Protein AF-A0A932BMA6-F1 (afdb_monomer)

Mean predicted aligned error: 12.8 Å

Solvent-accessible surface area (backbone atoms only — not comparable to full-atom values): 4484 Å² total; per-residue (Å²): 142,79,83,78,77,80,81,76,89,58,97,81,70,51,73,63,55,56,50,52,52,52,51,53,51,51,51,52,52,52,52,54,51,52,51,49,51,51,51,52,54,50,51,50,53,48,36,73,73,72,44,82,78,73,78,57,65,62,57,53,47,34,53,72,74,58,65,65,79,84,121

Secondary structure (DSSP, 8-state):
--GGGGS---SSS-HHHHHHHHHHHHHHHHHHHHHHHHHHHHHHHHHHHH-PPP-THHHHHHHHTTGGG--

Sequence (71 aa):
MLSDVRTLKQPDESMNAFIAAAVGREVRRRQALAAHQVIVALRDQVRQRTGVHPDATALIRALRDGHARDA

Structure (mmCIF, N/CA/C/O backbone):
data_AF-A0A932BMA6-F1
#
_entry.id   AF-A0A932BMA6-F1
#
loop_
_atom_site.group_PDB
_atom_site.id
_atom_site.type_symbol
_atom_site.label_atom_id
_atom_site.label_alt_id
_atom_site.label_comp_id
_atom_site.label_asym_id
_atom_site.label_entity_id
_atom_site.label_seq_id
_a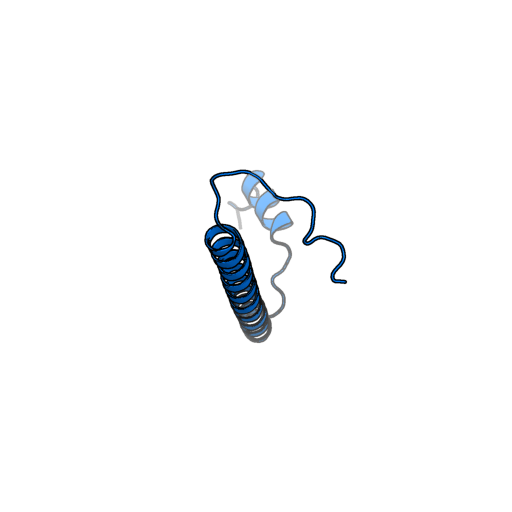tom_site.pdbx_PDB_ins_code
_atom_site.Cartn_x
_atom_site.Cartn_y
_atom_site.Cartn_z
_atom_site.occupancy
_atom_site.B_iso_or_equiv
_atom_site.auth_seq_id
_atom_site.auth_comp_id
_atom_site.auth_asym_id
_atom_site.auth_atom_id
_atom_site.pdbx_PDB_model_num
ATOM 1 N N . MET A 1 1 ? 17.137 -20.119 -19.492 1.00 41.28 1 MET A N 1
ATOM 2 C CA . MET A 1 1 ? 16.140 -19.366 -20.281 1.00 41.28 1 MET A CA 1
ATOM 3 C C . MET A 1 1 ? 16.836 -18.202 -20.981 1.00 41.28 1 MET A C 1
ATOM 5 O O . MET A 1 1 ? 16.965 -17.142 -20.390 1.00 41.28 1 MET A O 1
ATOM 9 N N . LEU A 1 2 ? 17.363 -18.421 -22.190 1.00 48.44 2 LEU A N 1
ATOM 10 C CA . LEU A 1 2 ? 17.997 -17.388 -23.037 1.00 48.44 2 LEU A CA 1
ATOM 11 C C . LEU A 1 2 ? 17.330 -17.305 -24.428 1.00 48.44 2 LEU A C 1
ATOM 13 O O . LEU A 1 2 ? 17.854 -16.674 -25.338 1.00 48.44 2 LEU A O 1
ATOM 17 N N . SER A 1 3 ? 16.179 -17.954 -24.608 1.00 48.06 3 SER A N 1
ATOM 18 C CA . SER A 1 3 ? 15.522 -18.132 -25.908 1.00 48.06 3 SER A CA 1
ATOM 19 C C . SER A 1 3 ? 14.719 -16.922 -26.392 1.00 48.06 3 SER A C 1
ATOM 21 O O . SER A 1 3 ? 14.402 -16.856 -27.574 1.00 48.06 3 SER A O 1
ATOM 23 N N . ASP A 1 4 ? 14.451 -15.936 -25.534 1.00 52.00 4 ASP A N 1
ATOM 24 C CA . ASP A 1 4 ? 13.480 -14.876 -25.854 1.00 52.00 4 ASP A CA 1
ATOM 25 C C . ASP A 1 4 ? 14.138 -13.561 -26.305 1.00 52.00 4 ASP A C 1
ATOM 27 O O . ASP A 1 4 ? 13.470 -12.553 -26.513 1.00 52.00 4 ASP A O 1
ATOM 31 N N . VAL A 1 5 ? 15.460 -13.550 -26.507 1.00 56.09 5 VAL A N 1
ATOM 32 C CA . VAL A 1 5 ? 16.207 -12.337 -26.899 1.00 56.09 5 VAL A CA 1
ATOM 33 C C . VAL A 1 5 ? 16.056 -12.015 -28.398 1.00 56.09 5 VAL A C 1
ATOM 35 O O . VAL A 1 5 ? 16.437 -10.936 -28.846 1.00 56.09 5 VAL A O 1
ATOM 38 N N . ARG A 1 6 ? 15.484 -12.915 -29.211 1.00 50.91 6 ARG A N 1
ATOM 39 C CA . ARG A 1 6 ? 15.564 -12.800 -30.679 1.00 50.91 6 ARG A CA 1
ATOM 40 C C . ARG A 1 6 ? 14.417 -12.052 -31.372 1.00 50.91 6 ARG A C 1
ATOM 42 O O . ARG A 1 6 ? 14.519 -11.834 -32.576 1.00 50.91 6 ARG A O 1
ATOM 49 N N . THR A 1 7 ? 13.377 -11.600 -30.667 1.00 50.72 7 THR A N 1
ATOM 50 C CA . THR A 1 7 ? 12.139 -11.137 -31.341 1.00 50.72 7 THR A CA 1
ATOM 51 C C . THR A 1 7 ? 11.695 -9.714 -30.995 1.00 50.72 7 THR A C 1
ATOM 53 O O . THR A 1 7 ? 10.510 -9.408 -31.047 1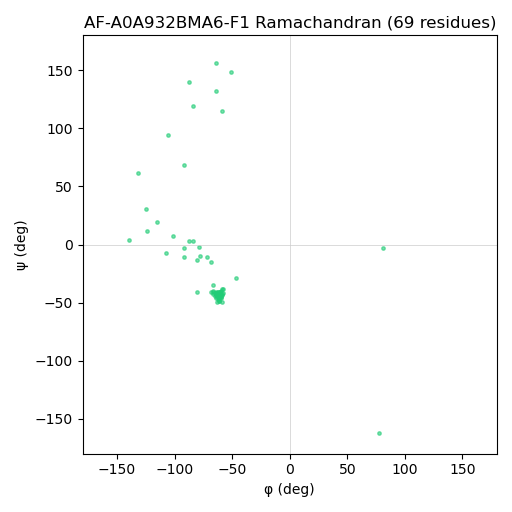.00 50.72 7 THR A O 1
ATOM 56 N N . LEU A 1 8 ? 12.621 -8.805 -30.685 1.00 51.12 8 LEU A N 1
ATOM 57 C CA . LEU A 1 8 ? 1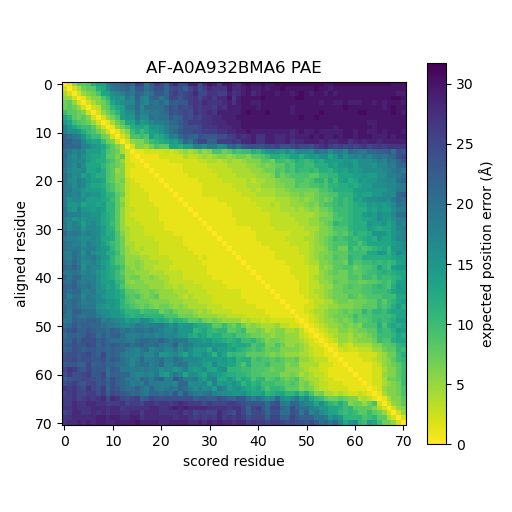2.307 -7.376 -30.533 1.00 51.12 8 LEU A CA 1
ATOM 58 C C . LEU A 1 8 ? 13.306 -6.515 -31.307 1.00 51.12 8 LEU A C 1
ATOM 60 O O . LEU A 1 8 ? 14.045 -5.712 -30.751 1.00 51.12 8 LEU A O 1
ATOM 64 N N . LYS A 1 9 ? 13.334 -6.697 -32.629 1.00 44.88 9 LYS A N 1
ATOM 65 C CA . LYS A 1 9 ? 13.949 -5.735 -33.547 1.00 44.88 9 LYS A CA 1
ATOM 66 C C . LYS A 1 9 ? 12.863 -4.750 -34.002 1.00 44.88 9 LYS A C 1
ATOM 68 O O . LYS A 1 9 ? 12.418 -4.804 -35.143 1.00 44.88 9 LYS A O 1
ATOM 73 N N . GLN A 1 10 ? 12.386 -3.907 -33.082 1.00 54.91 10 GLN A N 1
ATOM 74 C CA . GLN A 1 10 ? 11.718 -2.656 -33.459 1.00 54.91 10 GLN A CA 1
ATOM 75 C C . GLN A 1 10 ? 12.789 -1.562 -33.608 1.00 54.91 10 GLN A C 1
ATOM 77 O O . GLN A 1 10 ? 13.736 -1.569 -32.820 1.00 54.91 10 GLN A O 1
ATOM 82 N N . PRO A 1 11 ? 12.710 -0.661 -34.607 1.00 55.41 11 PRO A N 1
ATOM 83 C CA . PRO A 1 11 ? 13.878 0.122 -35.005 1.00 55.41 11 PRO A CA 1
ATOM 8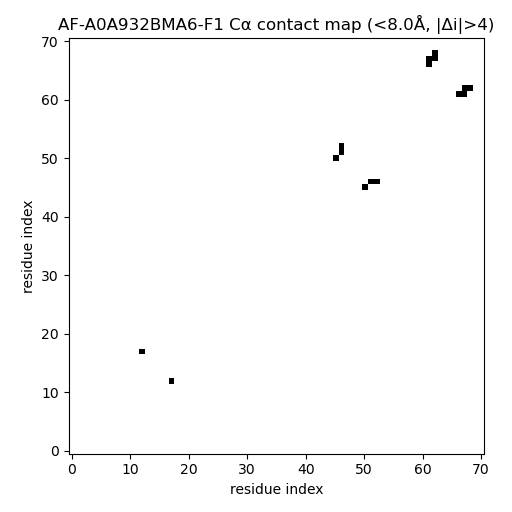4 C C . PRO A 1 11 ? 14.247 1.319 -34.118 1.00 55.41 11 PRO A C 1
ATOM 86 O O . PRO A 1 11 ? 15.273 1.908 -34.414 1.00 55.41 11 PRO A O 1
ATOM 89 N N . ASP A 1 12 ? 13.510 1.672 -33.054 1.00 53.03 12 ASP A N 1
ATOM 90 C CA . ASP A 1 12 ? 13.793 2.925 -32.313 1.00 53.03 12 ASP A CA 1
ATOM 91 C C . ASP A 1 12 ? 13.701 2.879 -30.774 1.00 53.03 12 ASP A C 1
ATOM 93 O O . ASP A 1 12 ? 13.969 3.880 -30.113 1.00 53.03 12 ASP A O 1
ATOM 97 N N . GLU A 1 13 ? 13.447 1.724 -30.151 1.00 54.56 13 GLU A N 1
ATOM 98 C CA . GLU A 1 13 ? 13.690 1.560 -28.708 1.00 54.56 13 GLU A CA 1
ATOM 99 C C . GLU A 1 13 ? 14.940 0.711 -28.498 1.00 54.56 13 GLU A C 1
ATOM 101 O O . GLU A 1 13 ? 14.923 -0.519 -28.533 1.00 54.56 13 GLU A O 1
ATOM 106 N N . SER A 1 14 ? 16.066 1.408 -28.326 1.00 73.00 14 SER A N 1
ATOM 107 C CA . SER A 1 14 ? 17.375 0.795 -28.106 1.00 73.00 14 SER A CA 1
ATOM 108 C C . SER A 1 14 ? 17.333 -0.237 -26.972 1.00 73.00 14 SER A C 1
ATOM 110 O O . SER A 1 14 ? 16.628 -0.070 -25.978 1.00 73.00 14 SER A O 1
ATOM 112 N N . MET A 1 15 ? 18.160 -1.279 -27.066 1.00 76.19 15 MET A N 1
ATOM 113 C CA . MET A 1 15 ? 18.360 -2.280 -26.007 1.00 76.19 15 MET A CA 1
ATOM 114 C C . MET A 1 15 ? 18.570 -1.649 -24.613 1.00 76.19 15 MET A C 1
ATOM 116 O O . MET A 1 15 ? 18.162 -2.217 -23.600 1.00 76.19 15 MET A O 1
ATOM 120 N N . ASN A 1 16 ? 19.123 -0.434 -24.559 1.00 84.38 16 ASN A N 1
ATOM 121 C CA . ASN A 1 16 ? 19.274 0.351 -23.335 1.00 84.38 16 ASN A CA 1
ATOM 122 C C . ASN A 1 16 ? 17.928 0.751 -22.710 1.00 84.38 16 ASN A C 1
ATOM 124 O O . ASN A 1 16 ? 17.784 0.669 -21.492 1.00 84.38 16 ASN A O 1
ATOM 128 N N . ALA A 1 17 ? 16.934 1.138 -23.514 1.00 84.44 17 ALA A N 1
ATOM 129 C CA . ALA A 1 17 ? 15.588 1.463 -23.041 1.00 84.44 17 ALA A CA 1
ATOM 130 C C . ALA A 1 17 ? 14.911 0.233 -22.418 1.00 84.44 17 ALA A C 1
ATOM 132 O O . ALA A 1 17 ? 14.347 0.311 -21.323 1.00 84.44 17 ALA A O 1
ATOM 133 N N . PHE A 1 18 ? 15.057 -0.933 -23.055 1.00 86.00 18 PHE A N 1
ATOM 134 C CA . PHE A 1 18 ? 14.560 -2.197 -22.515 1.00 86.00 18 PHE A CA 1
ATOM 135 C C . PHE A 1 18 ? 15.213 -2.548 -21.170 1.00 86.00 18 PHE A C 1
ATOM 137 O O . PHE A 1 18 ? 14.513 -2.877 -20.206 1.00 86.00 18 PHE A O 1
ATOM 144 N N . ILE A 1 19 ? 16.544 -2.433 -21.078 1.00 89.25 19 ILE A N 1
ATOM 145 C CA . ILE A 1 19 ? 17.292 -2.694 -19.841 1.00 89.25 19 ILE A CA 1
ATOM 146 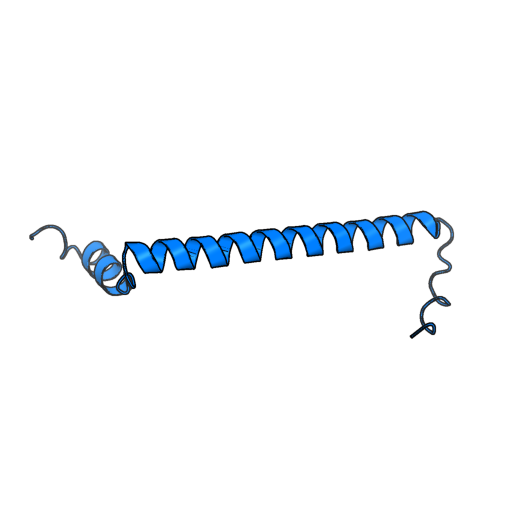C C . ILE A 1 19 ? 16.867 -1.716 -18.739 1.00 89.25 19 ILE A C 1
ATOM 148 O O . ILE A 1 19 ? 16.554 -2.149 -17.629 1.00 89.25 19 ILE A O 1
ATOM 152 N N . ALA A 1 20 ? 16.780 -0.417 -19.036 1.00 92.00 20 ALA A N 1
ATOM 153 C CA . ALA A 1 20 ? 16.345 0.597 -18.078 1.00 92.00 20 ALA A CA 1
ATOM 154 C C . ALA A 1 20 ? 14.927 0.316 -17.554 1.00 92.00 20 ALA A C 1
ATOM 156 O O . ALA A 1 20 ? 14.680 0.374 -16.346 1.00 92.00 20 ALA A O 1
ATOM 157 N N . ALA A 1 21 ? 14.004 -0.070 -18.440 1.00 91.19 21 ALA A N 1
ATOM 158 C CA . ALA A 1 21 ? 12.646 -0.436 -18.059 1.00 91.19 21 ALA A CA 1
ATOM 159 C C . ALA A 1 21 ? 12.611 -1.691 -17.170 1.00 91.19 21 ALA A C 1
ATOM 161 O O . ALA A 1 21 ? 11.868 -1.730 -16.184 1.00 91.19 21 ALA A O 1
ATOM 162 N N . ALA A 1 22 ? 13.421 -2.707 -17.484 1.00 93.56 22 ALA A N 1
ATOM 163 C CA . ALA A 1 22 ? 13.528 -3.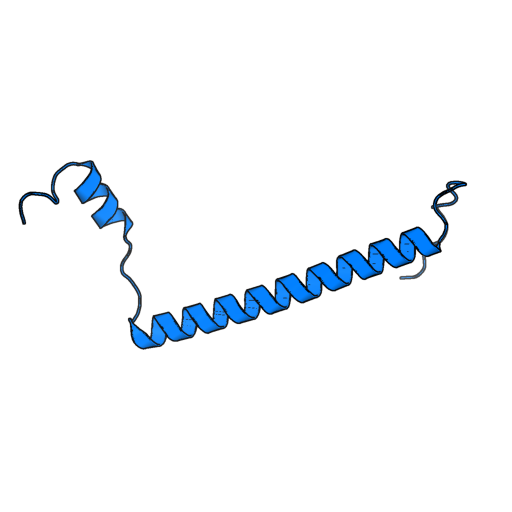924 -16.684 1.00 93.56 22 ALA A CA 1
ATOM 164 C C . ALA A 1 22 ? 14.084 -3.643 -15.280 1.00 93.56 22 ALA A C 1
ATOM 166 O O . ALA A 1 22 ? 13.486 -4.070 -14.290 1.00 93.56 22 ALA A O 1
ATOM 167 N N . VAL A 1 23 ? 15.159 -2.856 -15.183 1.00 96.31 23 VAL A N 1
ATOM 168 C CA . VAL A 1 23 ? 15.737 -2.430 -13.899 1.00 96.31 23 VAL A CA 1
ATOM 169 C C . VAL A 1 23 ? 14.727 -1.613 -13.097 1.00 96.31 23 VAL A C 1
ATOM 171 O O . VAL A 1 23 ? 14.517 -1.884 -11.917 1.00 96.31 23 VAL A O 1
ATOM 174 N N . GLY A 1 24 ? 14.027 -0.670 -13.733 1.00 96.94 24 GLY A N 1
ATOM 175 C CA . GLY A 1 24 ? 13.001 0.135 -13.071 1.00 96.94 24 GLY A CA 1
ATOM 176 C C . GLY A 1 24 ? 11.857 -0.704 -12.491 1.00 96.94 24 GLY A C 1
ATOM 177 O O . GLY A 1 24 ? 11.400 -0.441 -11.377 1.00 96.94 24 GLY A O 1
ATOM 178 N N . ARG A 1 25 ? 11.410 -1.747 -13.205 1.00 96.69 25 ARG A N 1
ATOM 179 C CA . ARG A 1 25 ? 10.414 -2.700 -12.683 1.00 96.69 25 ARG A CA 1
ATOM 180 C C . ARG A 1 25 ? 10.939 -3.455 -11.465 1.00 96.69 25 ARG A C 1
ATOM 182 O O . ARG A 1 25 ? 10.221 -3.567 -10.474 1.00 96.69 25 ARG A O 1
ATOM 189 N N . GLU A 1 26 ? 12.177 -3.929 -11.520 1.00 97.25 26 GLU A N 1
ATOM 190 C CA . GLU A 1 26 ? 12.781 -4.681 -10.421 1.00 97.25 26 GLU A CA 1
ATOM 191 C C . GLU A 1 26 ? 12.991 -3.817 -9.169 1.00 97.25 26 GLU A C 1
ATOM 193 O O . GLU A 1 26 ? 12.687 -4.256 -8.060 1.00 97.25 26 GLU A O 1
ATOM 198 N N . VAL A 1 27 ? 13.422 -2.562 -9.329 1.00 97.88 27 VAL A N 1
ATOM 199 C CA . VAL A 1 27 ? 13.536 -1.605 -8.216 1.00 97.88 27 VAL A CA 1
ATOM 200 C C . VAL A 1 27 ? 12.180 -1.397 -7.541 1.00 97.88 27 VAL A C 1
ATOM 202 O O . VAL A 1 27 ? 12.076 -1.552 -6.323 1.00 97.88 27 VAL A O 1
ATOM 205 N N . ARG A 1 28 ? 11.120 -1.128 -8.318 1.00 97.88 28 ARG A N 1
ATOM 206 C CA . ARG A 1 28 ? 9.761 -0.966 -7.773 1.00 97.88 28 ARG A CA 1
ATOM 207 C C . ARG A 1 28 ? 9.274 -2.225 -7.059 1.00 97.88 28 ARG A C 1
ATOM 209 O O . ARG A 1 28 ? 8.692 -2.128 -5.981 1.00 97.88 28 ARG A O 1
ATOM 216 N N . ARG A 1 29 ? 9.549 -3.409 -7.616 1.00 97.56 29 ARG A N 1
ATOM 217 C CA . ARG A 1 29 ? 9.204 -4.693 -6.987 1.00 97.56 29 ARG A CA 1
ATOM 218 C C . ARG A 1 29 ? 9.883 -4.849 -5.626 1.00 97.56 29 ARG A C 1
ATOM 220 O O . ARG A 1 29 ? 9.225 -5.220 -4.658 1.00 97.56 29 ARG A O 1
ATOM 227 N N . ARG A 1 30 ? 11.180 -4.538 -5.529 1.00 97.81 30 ARG A N 1
ATOM 228 C CA . ARG A 1 30 ? 11.928 -4.602 -4.261 1.00 97.81 30 ARG A CA 1
ATOM 229 C C . ARG A 1 30 ? 11.396 -3.612 -3.230 1.00 97.81 30 ARG A C 1
ATOM 231 O O . ARG A 1 30 ? 11.227 -3.987 -2.075 1.00 97.81 30 ARG A O 1
ATOM 238 N N . GLN A 1 31 ? 11.084 -2.386 -3.647 1.00 98.06 31 GLN A N 1
ATOM 239 C CA . GLN A 1 31 ? 10.484 -1.377 -2.769 1.00 98.06 31 GLN A CA 1
ATOM 240 C C . GLN A 1 31 ? 9.122 -1.829 -2.231 1.00 98.06 31 GLN A C 1
ATOM 242 O O . GLN A 1 31 ? 8.878 -1.732 -1.031 1.00 98.06 31 GLN A O 1
ATOM 247 N N . ALA A 1 32 ? 8.262 -2.383 -3.091 1.00 97.31 32 ALA A N 1
ATOM 248 C CA . ALA A 1 32 ? 6.961 -2.904 -2.682 1.00 97.31 32 ALA A CA 1
ATOM 249 C C . ALA A 1 32 ? 7.090 -4.061 -1.676 1.00 97.31 32 ALA A C 1
ATOM 251 O O . ALA A 1 32 ? 6.356 -4.103 -0.691 1.00 97.31 32 ALA A O 1
ATOM 252 N N . LEU A 1 33 ? 8.051 -4.968 -1.882 1.00 98.06 33 LEU A N 1
ATOM 253 C CA . LEU A 1 33 ? 8.322 -6.056 -0.940 1.00 98.06 33 LEU A CA 1
ATOM 254 C C . LEU A 1 33 ? 8.825 -5.548 0.412 1.00 98.06 33 LEU A C 1
ATOM 256 O O . LEU A 1 33 ? 8.340 -6.005 1.444 1.00 98.06 33 LEU A O 1
ATOM 260 N N . ALA A 1 34 ? 9.748 -4.585 0.416 1.00 98.00 34 ALA A N 1
ATOM 261 C CA . ALA A 1 34 ? 10.234 -3.978 1.651 1.00 98.00 34 ALA A CA 1
ATOM 262 C C . ALA A 1 34 ? 9.095 -3.279 2.414 1.00 98.00 34 ALA A C 1
ATOM 264 O O . ALA A 1 34 ? 8.924 -3.494 3.612 1.00 98.00 34 ALA A O 1
ATOM 265 N N . ALA A 1 35 ? 8.256 -2.508 1.715 1.00 98.06 35 ALA A N 1
ATOM 266 C CA . ALA A 1 35 ? 7.087 -1.866 2.314 1.00 98.06 35 ALA A CA 1
ATOM 267 C C . ALA A 1 35 ? 6.099 -2.893 2.890 1.00 98.06 35 ALA A C 1
ATOM 269 O O . ALA A 1 35 ? 5.600 -2.720 4.001 1.00 98.06 35 ALA A O 1
ATOM 270 N N . HIS A 1 36 ? 5.852 -3.991 2.171 1.00 97.44 36 HIS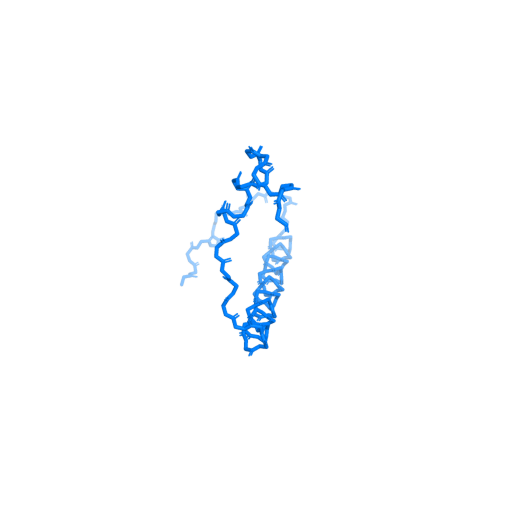 A N 1
ATOM 271 C CA . HIS A 1 36 ? 5.001 -5.074 2.655 1.00 97.44 36 HIS A CA 1
ATOM 272 C C . HIS A 1 36 ? 5.539 -5.692 3.953 1.00 97.44 36 HIS A C 1
ATOM 274 O O . HIS A 1 36 ? 4.778 -5.871 4.901 1.00 97.44 36 HIS A O 1
ATOM 280 N N . GLN A 1 37 ? 6.846 -5.956 4.029 1.00 98.06 37 GLN A N 1
ATOM 281 C CA . GLN A 1 37 ? 7.485 -6.482 5.239 1.00 98.06 37 GLN A CA 1
ATOM 282 C C . GLN A 1 37 ? 7.331 -5.528 6.430 1.00 98.06 37 GLN A C 1
ATOM 284 O O . GLN A 1 37 ? 6.990 -5.972 7.525 1.00 98.06 37 GLN A O 1
ATOM 289 N N . VAL A 1 38 ? 7.504 -4.220 6.212 1.00 98.06 38 VAL A N 1
ATOM 290 C CA . VAL A 1 38 ? 7.280 -3.198 7.248 1.00 98.06 38 VAL A CA 1
ATOM 291 C C . VAL A 1 38 ? 5.828 -3.211 7.732 1.00 98.06 38 VAL A C 1
ATOM 293 O O . VAL A 1 38 ? 5.584 -3.181 8.936 1.00 98.06 38 VAL A O 1
ATOM 296 N N . ILE A 1 39 ? 4.859 -3.300 6.816 1.00 96.94 39 ILE A N 1
ATOM 297 C CA . ILE A 1 39 ? 3.431 -3.354 7.165 1.00 96.94 39 ILE A CA 1
ATOM 298 C C . ILE A 1 39 ? 3.118 -4.593 8.006 1.00 96.94 39 ILE A C 1
ATOM 300 O O . ILE A 1 39 ? 2.400 -4.487 8.998 1.00 96.94 39 ILE A O 1
ATOM 304 N N . VAL A 1 40 ? 3.642 -5.760 7.625 1.00 97.12 40 VAL A N 1
ATOM 305 C CA . VAL A 1 40 ? 3.442 -7.004 8.383 1.00 97.12 40 VAL A CA 1
ATOM 306 C C . VAL A 1 40 ? 4.023 -6.868 9.789 1.00 97.12 40 VAL A C 1
ATOM 308 O O . VAL A 1 40 ? 3.305 -7.097 10.759 1.00 97.12 40 VAL A O 1
ATOM 311 N N . ALA A 1 41 ? 5.264 -6.389 9.910 1.00 97.19 41 ALA A N 1
ATOM 312 C CA . ALA A 1 41 ? 5.904 -6.186 11.207 1.00 97.19 41 ALA A CA 1
ATOM 313 C C . ALA A 1 41 ? 5.115 -5.213 12.100 1.00 97.19 41 ALA A C 1
ATOM 315 O O . ALA A 1 41 ? 4.907 -5.480 13.284 1.00 97.19 41 ALA A O 1
ATOM 316 N N . LEU A 1 42 ? 4.620 -4.108 11.534 1.00 96.12 42 LEU A N 1
ATOM 317 C CA . LEU A 1 42 ? 3.806 -3.144 12.272 1.00 96.12 42 LEU A CA 1
ATOM 318 C C . LEU A 1 42 ? 2.474 -3.755 12.728 1.00 96.12 42 LEU A C 1
ATOM 320 O O . LEU A 1 42 ? 2.056 -3.542 13.865 1.00 96.12 42 LEU A O 1
ATOM 324 N N . ARG A 1 43 ? 1.810 -4.536 11.867 1.00 92.00 43 ARG A N 1
ATOM 325 C CA . ARG A 1 43 ? 0.569 -5.241 12.227 1.00 92.00 43 ARG A CA 1
ATOM 326 C C . ARG A 1 43 ? 0.793 -6.214 13.376 1.00 92.00 43 ARG A C 1
ATOM 328 O O . ARG A 1 43 ? -0.041 -6.266 14.277 1.00 92.00 43 ARG A O 1
ATOM 335 N N . ASP A 1 44 ? 1.908 -6.935 13.368 1.00 94.31 44 ASP A N 1
ATOM 336 C CA . ASP A 1 44 ? 2.255 -7.857 14.448 1.00 94.31 44 ASP A CA 1
ATOM 337 C C . ASP A 1 44 ? 2.543 -7.112 15.754 1.00 94.31 44 ASP A C 1
ATOM 339 O O . ASP A 1 44 ? 2.027 -7.504 16.799 1.00 94.31 44 ASP A O 1
ATOM 343 N N . GLN A 1 45 ? 3.269 -5.990 15.706 1.00 95.12 45 GLN A N 1
ATOM 344 C CA . GLN A 1 45 ? 3.491 -5.139 16.882 1.00 95.12 45 GLN A CA 1
ATOM 345 C C . GLN A 1 45 ? 2.181 -4.604 17.467 1.00 95.12 45 GLN A C 1
ATOM 347 O O . GLN A 1 45 ? 1.988 -4.635 18.682 1.00 95.12 45 GLN A O 1
ATOM 352 N N . VAL A 1 46 ? 1.267 -4.123 16.621 1.00 92.44 46 VAL A N 1
ATOM 353 C CA . VAL A 1 46 ? -0.053 -3.663 17.071 1.00 92.44 46 VAL A CA 1
ATOM 354 C C . VAL A 1 46 ? -0.814 -4.820 17.708 1.00 92.44 46 VAL A C 1
ATOM 356 O O . VAL A 1 46 ? -1.255 -4.687 18.844 1.00 92.44 46 VAL A O 1
ATOM 359 N N . ARG A 1 47 ? -0.875 -5.981 17.045 1.00 90.88 47 ARG A N 1
ATOM 360 C CA . ARG A 1 47 ? -1.557 -7.175 17.562 1.00 90.88 47 ARG A CA 1
ATOM 361 C C . ARG A 1 47 ? -0.988 -7.649 18.899 1.00 90.88 47 ARG A C 1
ATOM 363 O O . ARG A 1 47 ? -1.746 -8.080 19.759 1.00 90.88 47 ARG A O 1
ATOM 370 N N . GLN A 1 48 ? 0.327 -7.575 19.094 1.00 92.50 48 GLN A N 1
ATOM 371 C CA . GLN A 1 48 ? 0.955 -7.906 20.376 1.00 92.50 48 GLN A CA 1
ATOM 372 C C . GLN A 1 48 ? 0.574 -6.911 21.480 1.00 92.50 48 GLN A C 1
ATOM 374 O O . GLN A 1 48 ? 0.420 -7.311 22.629 1.00 92.50 48 GLN A O 1
ATOM 379 N N . ARG A 1 49 ? 0.403 -5.625 21.147 1.00 92.69 49 ARG A N 1
ATOM 380 C CA . ARG A 1 49 ? 0.063 -4.570 22.116 1.00 92.69 49 ARG A CA 1
ATOM 381 C C . ARG A 1 49 ? -1.421 -4.517 22.468 1.00 92.69 49 ARG A C 1
ATOM 383 O O . ARG A 1 49 ? -1.747 -4.274 23.624 1.00 92.69 49 ARG A O 1
ATOM 390 N N . THR A 1 50 ? -2.306 -4.676 21.488 1.00 90.94 50 THR A N 1
ATOM 391 C CA . THR A 1 50 ? -3.761 -4.489 21.649 1.00 90.94 50 THR A CA 1
ATOM 392 C C . THR A 1 50 ? -4.546 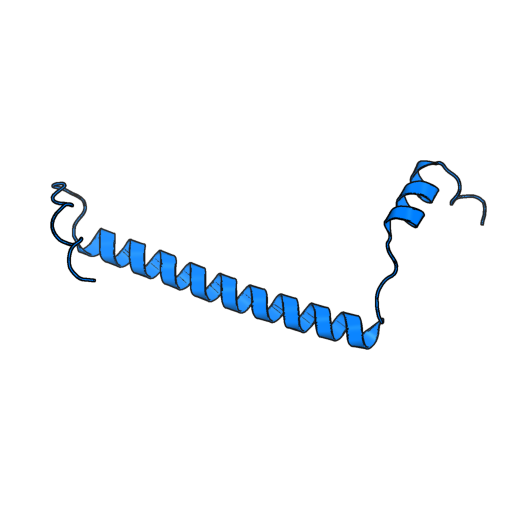-5.798 21.631 1.00 90.94 50 THR A C 1
ATOM 394 O O . THR A 1 50 ? -5.744 -5.795 21.907 1.00 90.94 50 THR A O 1
ATOM 397 N N . GLY A 1 51 ? -3.891 -6.920 21.329 1.00 87.88 51 GLY A N 1
ATOM 398 C CA . GLY A 1 51 ? -4.553 -8.193 21.080 1.00 87.88 51 GLY A CA 1
ATOM 399 C C . GLY A 1 51 ? -5.173 -8.257 19.682 1.00 87.88 51 GLY A C 1
ATOM 400 O O . GLY A 1 51 ? -4.826 -7.511 18.765 1.00 87.88 51 GLY A O 1
ATOM 401 N N . VAL A 1 52 ? -6.096 -9.197 19.488 1.00 84.19 52 VAL A N 1
ATOM 402 C CA . VAL A 1 52 ? -6.877 -9.273 18.249 1.00 84.19 52 VAL A CA 1
ATOM 403 C C . VAL A 1 52 ? -8.054 -8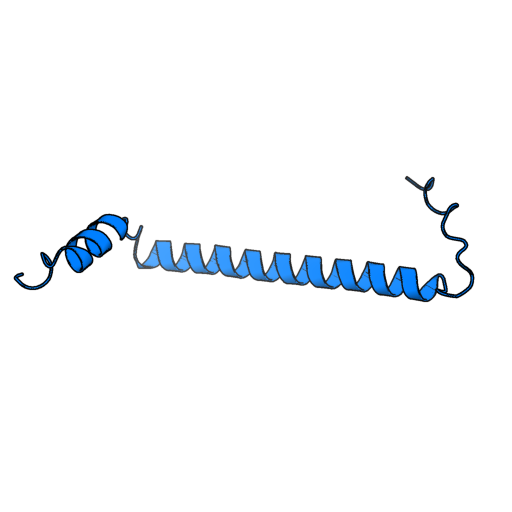.316 18.378 1.00 84.19 52 VAL A C 1
ATOM 405 O O . VAL A 1 52 ? -8.892 -8.485 19.260 1.00 84.19 52 VAL A O 1
ATOM 408 N N . HIS A 1 53 ? -8.122 -7.321 17.493 1.00 79.19 53 HIS A N 1
ATOM 409 C CA . HIS A 1 53 ? -9.290 -6.452 17.422 1.00 79.19 53 HIS A CA 1
ATOM 410 C C . HIS A 1 53 ? -10.522 -7.276 17.012 1.00 79.19 53 HIS A C 1
ATOM 412 O O . HIS A 1 53 ? -10.434 -8.047 16.051 1.00 79.19 53 HIS A O 1
ATOM 418 N N . PRO A 1 54 ? -11.655 -7.135 17.722 1.00 81.38 54 PRO A N 1
ATOM 419 C CA . PRO A 1 54 ? -12.886 -7.824 17.363 1.00 81.38 54 PRO A CA 1
ATOM 420 C C . PRO A 1 54 ? -13.391 -7.345 15.999 1.00 81.38 54 PRO A C 1
ATOM 422 O O . PRO A 1 54 ? -13.085 -6.233 15.562 1.00 81.38 54 PRO A O 1
ATOM 425 N N . ASP A 1 55 ? -14.176 -8.188 15.329 1.00 84.06 55 ASP A N 1
ATOM 426 C CA . ASP A 1 55 ? -14.806 -7.825 14.063 1.00 84.06 55 ASP A CA 1
ATOM 427 C C . ASP A 1 55 ? -15.698 -6.586 14.244 1.00 84.06 55 ASP A C 1
ATOM 429 O O . ASP A 1 55 ? -16.712 -6.608 14.946 1.00 84.06 55 ASP A O 1
ATOM 433 N N . ALA A 1 56 ? -15.315 -5.495 13.582 1.00 86.62 56 ALA A N 1
ATOM 434 C CA . ALA A 1 56 ? -16.029 -4.229 13.641 1.00 86.62 56 ALA A CA 1
ATOM 435 C C . ALA A 1 56 ? -17.365 -4.263 12.880 1.00 86.62 56 ALA A C 1
ATOM 437 O O . ALA A 1 56 ? -18.163 -3.339 13.022 1.00 86.62 56 ALA A O 1
ATOM 438 N N . THR A 1 57 ? -17.649 -5.306 12.091 1.00 89.25 57 THR A N 1
ATOM 439 C CA . THR A 1 57 ? -18.876 -5.407 11.284 1.00 89.25 57 THR A CA 1
ATOM 440 C C . THR A 1 57 ? -20.137 -5.313 12.139 1.00 89.25 57 THR A C 1
ATOM 442 O O . THR A 1 57 ? -21.082 -4.618 11.763 1.00 89.25 57 THR A O 1
ATOM 445 N N . ALA A 1 58 ? -20.151 -5.963 13.307 1.00 84.00 58 ALA A N 1
ATOM 446 C CA . ALA A 1 58 ? -21.281 -5.902 14.232 1.00 84.00 58 ALA A CA 1
ATOM 447 C C . ALA A 1 58 ? -21.509 -4.476 14.762 1.00 84.00 58 ALA A C 1
ATOM 449 O O . ALA A 1 58 ? -22.636 -3.985 14.749 1.00 84.00 58 ALA A O 1
ATOM 450 N N . LEU A 1 59 ? -20.429 -3.784 15.141 1.00 85.62 59 LEU A N 1
ATOM 451 C CA . LEU A 1 59 ? -20.474 -2.392 15.590 1.00 85.62 59 LEU A CA 1
ATOM 452 C C . LEU A 1 59 ? -20.947 -1.451 14.472 1.00 85.62 59 LEU A C 1
ATOM 454 O O . LEU A 1 59 ? -21.792 -0.591 14.702 1.00 85.62 59 LEU A O 1
ATOM 458 N N . ILE A 1 60 ? -20.445 -1.633 13.248 1.00 88.31 60 ILE A N 1
ATOM 459 C CA . ILE A 1 60 ? -20.839 -0.831 12.081 1.00 88.31 60 ILE A CA 1
ATOM 460 C C . ILE A 1 60 ? -22.331 -1.005 11.779 1.00 88.31 60 ILE A C 1
ATOM 462 O O . ILE A 1 60 ? -23.006 -0.019 11.482 1.00 88.31 60 ILE A O 1
ATOM 466 N N . ARG A 1 61 ? -22.862 -2.233 11.873 1.00 88.19 61 ARG A N 1
ATOM 467 C CA . ARG A 1 61 ? -24.305 -2.485 11.731 1.00 88.19 61 ARG A CA 1
ATOM 468 C C . ARG A 1 61 ? -25.099 -1.799 12.840 1.00 88.19 61 ARG A C 1
ATOM 470 O O . ARG A 1 61 ? -25.999 -1.033 12.528 1.00 88.19 61 ARG A O 1
ATOM 477 N N . ALA A 1 62 ? -24.701 -1.963 14.103 1.00 85.94 62 ALA A N 1
ATOM 478 C CA . ALA A 1 62 ? -25.367 -1.312 15.234 1.00 85.94 62 ALA A CA 1
ATOM 479 C C . ALA A 1 62 ? -25.390 0.226 15.118 1.00 85.94 62 ALA A C 1
ATOM 481 O O . ALA A 1 62 ? -26.392 0.860 15.442 1.00 85.94 62 ALA A O 1
ATOM 482 N N . LEU A 1 63 ? -24.311 0.833 14.611 1.00 86.94 63 LEU A N 1
ATOM 483 C CA . LEU A 1 63 ? -24.241 2.272 14.332 1.00 86.94 63 LEU A CA 1
ATOM 484 C C . LEU A 1 63 ? -25.149 2.689 13.167 1.00 86.94 63 LEU A C 1
ATOM 486 O O . LEU A 1 63 ? -25.790 3.736 13.240 1.00 86.94 63 LEU A O 1
ATOM 490 N N . ARG A 1 64 ? -25.211 1.885 12.096 1.00 85.19 64 ARG A N 1
ATOM 491 C CA . ARG A 1 64 ? -26.074 2.141 10.931 1.00 85.19 64 ARG A CA 1
ATOM 492 C C . ARG A 1 64 ? -27.557 2.035 11.282 1.00 85.19 64 ARG A C 1
ATOM 494 O O . ARG A 1 64 ? -28.336 2.866 10.828 1.00 85.19 64 ARG A O 1
ATOM 501 N N . ASP A 1 65 ? -27.915 1.053 12.098 1.00 87.31 65 ASP A N 1
ATOM 502 C CA . ASP A 1 65 ? -29.300 0.744 12.461 1.00 87.31 65 ASP A CA 1
ATOM 503 C C . ASP A 1 65 ? -29.810 1.627 13.623 1.00 87.31 65 ASP A C 1
ATOM 505 O O . ASP A 1 65 ? -30.941 1.489 14.075 1.00 87.31 65 ASP A O 1
ATOM 509 N N . GLY A 1 66 ? -28.986 2.568 14.105 1.00 79.31 66 GLY A N 1
ATOM 510 C CA . GLY A 1 66 ? -29.345 3.534 15.149 1.00 79.31 66 GLY A CA 1
ATOM 511 C C . GLY A 1 66 ? -29.265 2.998 16.582 1.00 79.31 66 GLY A C 1
ATOM 512 O O . GLY A 1 66 ? -29.411 3.776 17.519 1.00 79.31 66 GLY A O 1
ATOM 513 N N . HIS A 1 67 ? -28.954 1.714 16.769 1.00 68.75 67 HIS A N 1
ATOM 514 C CA . HIS A 1 67 ? -28.891 1.044 18.074 1.00 68.75 67 HIS A CA 1
ATOM 515 C C . HIS A 1 67 ? -27.737 1.499 18.979 1.00 68.75 67 HIS A C 1
ATOM 517 O O . HIS A 1 67 ? -27.742 1.216 20.171 1.00 68.75 67 HIS A O 1
ATOM 523 N N . ALA A 1 68 ? -26.736 2.193 18.439 1.00 62.34 68 ALA A N 1
ATOM 524 C CA . ALA A 1 68 ? -25.561 2.625 19.196 1.00 62.34 68 ALA A CA 1
ATOM 525 C C . ALA A 1 68 ? -25.714 3.990 19.904 1.00 62.34 68 ALA A C 1
ATOM 527 O O . ALA A 1 68 ? -24.738 4.476 20.467 1.00 62.34 68 ALA A O 1
ATOM 528 N N . ARG A 1 69 ? -26.885 4.644 19.841 1.00 60.16 69 ARG A N 1
ATOM 529 C CA . ARG A 1 69 ? -27.116 5.958 20.479 1.00 60.16 69 ARG A CA 1
ATOM 530 C C . ARG A 1 69 ? -27.675 5.893 21.908 1.00 60.16 69 ARG A C 1
ATOM 532 O O . ARG A 1 69 ? -27.644 6.919 22.577 1.00 60.16 69 ARG A O 1
ATOM 539 N N . ASP A 1 70 ? -28.107 4.718 22.373 1.00 55.53 70 ASP A N 1
ATOM 540 C CA . ASP A 1 70 ? -28.855 4.557 23.634 1.00 55.53 70 ASP A CA 1
ATOM 541 C C . ASP A 1 70 ? -28.113 3.732 24.715 1.00 55.53 70 ASP A C 1
ATOM 543 O O . ASP A 1 70 ? -28.744 3.217 25.638 1.00 55.53 70 ASP A O 1
ATOM 547 N N . ALA A 1 71 ? -26.785 3.589 24.615 1.00 51.00 71 ALA A N 1
ATOM 548 C CA . ALA A 1 71 ? -25.930 2.928 25.613 1.00 51.00 71 ALA A CA 1
ATOM 549 C C . ALA A 1 71 ? -24.880 3.899 26.164 1.00 51.00 71 ALA A C 1
ATOM 551 O O . ALA A 1 71 ? -24.615 3.837 27.385 1.00 51.00 71 ALA A O 1
#

pLDDT: mean 81.44, std 17.6, range [41.28, 98.06]

Foldseek 3Di:
DPPPPPPPVDPPCDPVNVVVVVVVVVVVVVVVVVVVVVVVVVVVVVCVVPNDDPDCPVVVVCVVVVVPPPD

Radius of gyration: 24.98 Å; Cα contacts (8 Å, |Δi|>4): 8; chains: 1; bounding box: 49×25×61 Å